Protein AF-A0A7J6NP78-F1 (afdb_monomer_lite)

Sequence (130 aa):
MRILAADTEAIEGICFYELLSAALGALVSEPGTPVIVVSDNRACVEVLGKMRGKSAALNSILQRMMVIRPELAGAATLHAYHLSGERNLLADQISRSDISFNRSIFAGIRGAAERDVSGILAALARALPS

Radius of gyration: 15.57 Å; chains: 1; bounding box: 47×32×36 Å

Organism: Perkinsus olseni (NCBI:txid32597)

pLDDT: mean 82.78, std 14.33, range [30.0, 93.69]

Foldseek 3Di:
DPPPDPVVVVLVVVLLVLLLVQLLVLLPDDAPAADEAEEQSPQNQVCLQVVHHPDPSSVLSSQLSCLSHVVSVDPRRYHYDHDDDPPPVLVVCCVPDDPVVVCVVCVPPPPDDDDDCVVVVVSSVPSDDD

Structure (mmCIF, N/CA/C/O backbone):
data_AF-A0A7J6NP78-F1
#
_entry.id   AF-A0A7J6NP78-F1
#
loop_
_atom_site.group_PDB
_atom_site.id
_atom_site.type_symbol
_atom_site.label_atom_id
_atom_site.label_alt_id
_atom_site.label_comp_id
_atom_site.label_asym_id
_atom_site.label_entity_id
_atom_site.label_seq_id
_atom_site.pdbx_PDB_ins_code
_atom_site.Cartn_x
_atom_site.Cartn_y
_atom_site.Cartn_z
_atom_site.occupancy
_atom_site.B_iso_or_equiv
_atom_site.auth_seq_id
_atom_site.auth_comp_id
_atom_site.auth_asym_id
_atom_site.auth_atom_id
_atom_site.pdbx_PDB_model_num
ATOM 1 N N . MET A 1 1 ? 33.654 3.123 7.504 1.00 31.64 1 MET A N 1
ATOM 2 C CA . MET A 1 1 ? 32.248 2.710 7.317 1.00 31.64 1 MET A CA 1
ATOM 3 C C . MET A 1 1 ? 31.386 3.969 7.243 1.00 31.64 1 MET A C 1
ATOM 5 O O . MET A 1 1 ? 31.005 4.513 8.267 1.00 31.64 1 MET A O 1
ATOM 9 N N . ARG A 1 2 ? 31.206 4.506 6.030 1.00 30.00 2 ARG A N 1
ATOM 10 C CA . ARG A 1 2 ? 30.395 5.694 5.709 1.00 30.00 2 ARG A CA 1
ATOM 11 C C . ARG A 1 2 ? 29.320 5.207 4.726 1.00 30.00 2 ARG A C 1
ATOM 13 O O . ARG A 1 2 ? 29.532 5.243 3.527 1.00 30.00 2 ARG A O 1
ATOM 20 N N . ILE A 1 3 ? 28.250 4.635 5.272 1.00 35.84 3 ILE A N 1
ATOM 21 C CA . ILE A 1 3 ? 27.035 4.180 4.569 1.00 35.84 3 ILE A CA 1
ATOM 22 C C . ILE A 1 3 ? 25.870 4.667 5.439 1.00 35.84 3 ILE A C 1
ATOM 24 O O . ILE A 1 3 ? 25.287 3.858 6.145 1.00 35.84 3 ILE A O 1
ATOM 28 N N . LEU A 1 4 ? 25.670 5.977 5.639 1.00 37.31 4 LEU A N 1
ATOM 29 C CA . LEU A 1 4 ? 24.793 6.400 6.754 1.00 37.31 4 LEU A CA 1
ATOM 30 C C . LEU A 1 4 ? 23.893 7.622 6.528 1.00 37.31 4 LEU A C 1
ATOM 32 O O . LEU A 1 4 ? 23.133 7.942 7.434 1.00 37.31 4 LEU A O 1
ATOM 36 N N . ALA A 1 5 ? 23.894 8.281 5.367 1.00 36.19 5 ALA A N 1
ATOM 37 C CA . ALA A 1 5 ? 22.957 9.397 5.150 1.00 36.19 5 ALA A CA 1
ATOM 38 C C . ALA A 1 5 ? 22.297 9.372 3.767 1.00 36.19 5 ALA A C 1
ATOM 40 O O . ALA A 1 5 ? 21.079 9.280 3.685 1.00 36.19 5 ALA A O 1
ATOM 41 N N . ALA A 1 6 ? 23.090 9.356 2.691 1.00 34.75 6 ALA A N 1
ATOM 42 C CA . ALA A 1 6 ? 22.553 9.341 1.327 1.00 34.75 6 ALA A CA 1
ATOM 43 C C . ALA A 1 6 ? 21.794 8.040 1.004 1.00 34.75 6 ALA A C 1
ATOM 45 O O . ALA A 1 6 ? 20.720 8.080 0.411 1.00 34.75 6 ALA A O 1
ATOM 46 N N . ASP A 1 7 ? 22.312 6.894 1.461 1.00 44.91 7 ASP A N 1
ATOM 47 C CA . ASP A 1 7 ? 21.627 5.608 1.297 1.00 44.91 7 ASP A CA 1
ATOM 48 C C . ASP A 1 7 ? 20.355 5.543 2.143 1.00 44.91 7 ASP A C 1
ATOM 50 O O . ASP A 1 7 ? 19.366 4.968 1.715 1.00 44.91 7 ASP A O 1
ATOM 54 N N . THR A 1 8 ? 20.341 6.160 3.326 1.00 48.69 8 THR A N 1
ATOM 55 C CA . THR A 1 8 ? 19.176 6.163 4.216 1.00 48.69 8 THR A CA 1
ATOM 56 C C . THR A 1 8 ? 18.033 6.987 3.631 1.00 48.69 8 THR A C 1
ATOM 58 O O . THR A 1 8 ? 16.908 6.507 3.626 1.00 48.69 8 THR A O 1
ATOM 61 N N . GLU A 1 9 ? 18.311 8.166 3.066 1.00 53.53 9 GLU A N 1
ATOM 62 C CA . GLU A 1 9 ? 17.303 8.990 2.381 1.00 53.53 9 GLU A CA 1
ATOM 63 C C . GLU A 1 9 ? 16.788 8.322 1.096 1.00 53.53 9 GLU A C 1
ATOM 65 O O . GLU A 1 9 ? 15.583 8.316 0.843 1.00 53.53 9 GLU A O 1
ATOM 70 N N . ALA A 1 10 ? 17.670 7.693 0.310 1.00 58.94 10 ALA A N 1
ATOM 71 C CA . ALA A 1 10 ? 17.270 6.951 -0.886 1.00 58.94 10 ALA A CA 1
ATOM 72 C C . ALA A 1 10 ? 16.438 5.700 -0.542 1.00 58.94 10 ALA A C 1
ATOM 74 O O . ALA A 1 10 ? 15.414 5.441 -1.176 1.00 58.94 10 ALA A O 1
ATOM 75 N N . ILE A 1 11 ? 16.829 4.949 0.494 1.00 56.94 11 ILE A N 1
ATOM 76 C CA . ILE A 1 11 ? 16.089 3.784 1.003 1.00 56.94 11 ILE A CA 1
ATOM 77 C C . ILE A 1 11 ? 14.747 4.214 1.607 1.00 56.94 11 ILE A C 1
ATOM 79 O O . ILE A 1 11 ? 13.745 3.521 1.418 1.00 56.94 11 ILE A O 1
ATOM 83 N N . GLU A 1 12 ? 14.695 5.347 2.309 1.00 61.59 12 GLU A N 1
ATOM 84 C CA . GLU A 1 12 ? 13.447 5.915 2.824 1.00 61.59 12 GLU A CA 1
ATOM 85 C C . GLU A 1 12 ? 12.519 6.353 1.691 1.00 61.59 12 GLU A C 1
ATOM 87 O O . GLU A 1 12 ? 11.328 6.051 1.751 1.00 61.59 12 GLU A O 1
ATOM 92 N N . GLY A 1 13 ? 13.055 6.967 0.632 1.00 74.25 13 GLY A N 1
ATOM 93 C CA . GLY A 1 13 ? 12.299 7.309 -0.571 1.00 74.25 13 GLY A CA 1
ATOM 94 C C . GLY A 1 13 ? 11.710 6.077 -1.261 1.00 74.25 13 GLY A C 1
ATOM 95 O O . GLY A 1 13 ? 10.518 6.047 -1.558 1.00 74.25 13 GLY A O 1
ATOM 96 N N . ILE A 1 14 ? 12.507 5.022 -1.453 1.00 82.19 14 ILE A N 1
ATOM 97 C CA . ILE A 1 14 ? 12.041 3.774 -2.079 1.00 82.19 14 ILE A CA 1
ATOM 98 C C . ILE A 1 14 ? 10.984 3.088 -1.202 1.00 82.19 14 ILE A C 1
ATOM 100 O O . ILE A 1 14 ? 9.908 2.745 -1.683 1.00 82.19 14 ILE A O 1
ATOM 104 N N . CYS A 1 15 ? 11.238 2.934 0.101 1.00 88.88 15 CYS A N 1
ATOM 105 C CA . CYS A 1 15 ? 10.278 2.326 1.028 1.00 88.88 15 CYS A CA 1
ATOM 106 C C . CYS A 1 15 ? 8.970 3.129 1.120 1.00 88.88 15 CYS A C 1
ATOM 108 O O . CYS A 1 15 ? 7.896 2.548 1.265 1.00 88.88 15 CYS A O 1
ATOM 110 N N . PHE A 1 16 ? 9.039 4.457 0.999 1.00 90.62 16 PHE A N 1
ATOM 111 C CA . PHE A 1 16 ? 7.859 5.314 0.962 1.00 90.62 16 PHE A CA 1
ATOM 112 C C . PHE A 1 16 ? 6.963 5.011 -0.242 1.00 90.62 16 PHE A C 1
ATOM 114 O O . PHE A 1 16 ? 5.758 4.838 -0.059 1.00 90.62 16 PHE A O 1
ATOM 121 N N . TYR A 1 17 ? 7.524 4.909 -1.452 1.00 89.81 17 TYR A N 1
ATOM 122 C CA . TYR A 1 17 ? 6.735 4.609 -2.653 1.00 89.81 17 TYR A CA 1
ATOM 123 C C . TYR A 1 17 ? 6.180 3.182 -2.650 1.00 89.81 17 TYR A C 1
ATOM 125 O O . TYR A 1 17 ? 5.032 2.980 -3.050 1.00 89.81 17 TYR A O 1
ATOM 133 N N . GLU A 1 18 ? 6.941 2.215 -2.138 1.00 90.62 18 GLU A N 1
ATOM 134 C CA . GLU A 1 18 ? 6.473 0.839 -1.925 1.00 90.62 18 GLU A CA 1
ATOM 135 C C . GLU A 1 18 ? 5.281 0.801 -0.961 1.00 90.62 18 GLU A C 1
ATOM 137 O O . GLU A 1 18 ? 4.230 0.234 -1.267 1.00 90.62 18 GLU A O 1
ATOM 142 N N . LEU A 1 19 ? 5.401 1.487 0.180 1.00 93.69 19 LEU A N 1
ATOM 143 C CA . LEU A 1 19 ? 4.337 1.553 1.174 1.00 93.69 19 LEU A CA 1
ATOM 144 C C . LEU A 1 19 ? 3.104 2.289 0.647 1.00 93.69 19 LEU A C 1
ATOM 146 O O . LEU A 1 19 ? 1.980 1.855 0.895 1.00 93.69 19 LEU A O 1
ATOM 150 N N . LEU A 1 20 ? 3.295 3.391 -0.083 1.00 92.44 20 LEU A N 1
ATOM 151 C CA . LEU A 1 20 ? 2.200 4.128 -0.705 1.00 92.44 20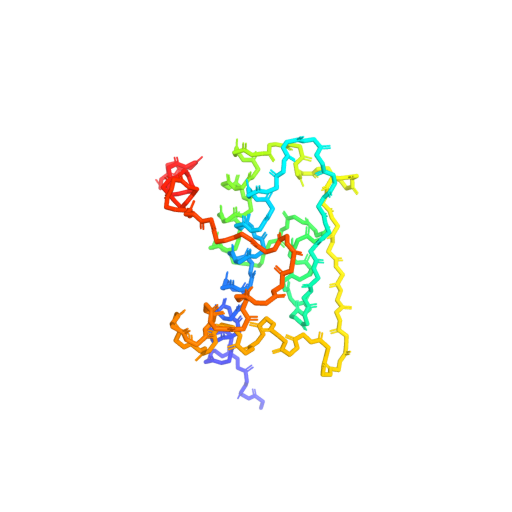 LEU A CA 1
ATOM 152 C C . LEU A 1 20 ? 1.469 3.254 -1.731 1.00 92.44 20 LEU A C 1
ATOM 154 O O . LEU A 1 20 ? 0.241 3.215 -1.727 1.00 92.44 20 LEU A O 1
ATOM 158 N N . SER A 1 21 ? 2.204 2.514 -2.562 1.00 91.31 21 SER A N 1
ATOM 159 C CA . SER A 1 21 ? 1.630 1.602 -3.558 1.00 91.31 21 SER A CA 1
ATOM 160 C C . SER A 1 21 ? 0.831 0.479 -2.894 1.00 91.31 21 SER A C 1
ATOM 162 O O . SER A 1 21 ? -0.307 0.212 -3.285 1.00 91.31 21 SER A O 1
ATOM 164 N N . ALA A 1 22 ? 1.374 -0.120 -1.830 1.00 93.19 22 ALA A N 1
ATOM 165 C CA . ALA A 1 22 ? 0.672 -1.115 -1.026 1.00 93.19 22 ALA A CA 1
ATOM 166 C C . ALA A 1 22 ? -0.602 -0.549 -0.376 1.00 93.19 22 ALA A C 1
ATOM 168 O O . ALA A 1 22 ? -1.659 -1.180 -0.434 1.00 93.19 22 ALA A O 1
ATOM 169 N N . ALA A 1 23 ? -0.524 0.654 0.200 1.00 93.12 23 ALA A N 1
ATOM 170 C CA . ALA A 1 23 ? -1.668 1.326 0.809 1.00 93.12 23 ALA A CA 1
ATOM 171 C C . ALA A 1 23 ? -2.763 1.620 -0.223 1.00 93.12 23 ALA A C 1
ATOM 173 O O . ALA A 1 23 ? -3.934 1.367 0.040 1.00 93.12 23 ALA A O 1
ATOM 174 N N . LEU A 1 24 ? -2.404 2.093 -1.420 1.00 92.38 24 LEU A N 1
ATOM 175 C CA . LEU A 1 24 ? -3.361 2.302 -2.507 1.00 92.38 24 LEU A CA 1
ATOM 176 C C . LEU A 1 24 ? -4.040 0.992 -2.915 1.00 92.38 24 LEU A C 1
ATOM 178 O O . LEU A 1 24 ? -5.266 0.954 -2.995 1.00 92.38 24 LEU A O 1
ATOM 182 N N . GLY A 1 25 ? -3.277 -0.088 -3.099 1.00 90.44 25 GLY A N 1
ATOM 183 C CA . GLY A 1 25 ? -3.837 -1.409 -3.396 1.00 90.44 25 GLY A CA 1
ATOM 184 C C . GLY A 1 25 ? -4.823 -1.883 -2.323 1.00 90.44 25 GLY A C 1
ATOM 185 O O . GLY A 1 25 ? -5.927 -2.327 -2.640 1.00 90.44 25 GLY A O 1
ATOM 186 N N . ALA A 1 26 ? -4.469 -1.709 -1.048 1.00 92.00 26 ALA A N 1
ATOM 187 C CA . ALA A 1 26 ? -5.336 -2.057 0.073 1.00 92.00 26 ALA A CA 1
ATOM 188 C C . ALA A 1 26 ? -6.608 -1.193 0.125 1.00 92.00 26 ALA A C 1
ATOM 190 O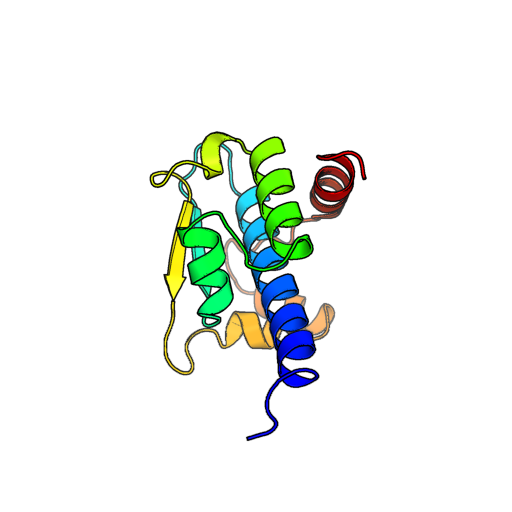 O . ALA A 1 26 ? -7.693 -1.713 0.372 1.00 92.00 26 ALA A O 1
ATOM 191 N N . LEU A 1 27 ? -6.514 0.107 -0.155 1.00 92.00 27 LEU A N 1
ATOM 192 C CA . LEU A 1 27 ? -7.658 1.025 -0.147 1.00 92.00 27 LEU A CA 1
ATOM 193 C C . LEU A 1 27 ? -8.604 0.819 -1.341 1.00 92.00 27 LEU A C 1
ATOM 195 O O . LEU A 1 27 ? -9.798 1.080 -1.212 1.00 92.00 27 LEU A O 1
ATOM 199 N N . VAL A 1 28 ? -8.092 0.337 -2.479 1.00 89.94 28 VAL A N 1
ATOM 200 C CA . VAL A 1 28 ? -8.895 -0.029 -3.661 1.00 89.94 28 VAL A CA 1
ATOM 201 C C . VAL A 1 28 ? -9.659 -1.343 -3.456 1.00 89.94 28 VAL A C 1
ATOM 203 O O . VAL A 1 28 ? -10.688 -1.559 -4.104 1.00 89.94 28 VAL A O 1
ATOM 206 N N . SER A 1 29 ? -9.167 -2.221 -2.576 1.00 88.44 29 SER A N 1
ATOM 207 C CA . SER A 1 29 ? -9.823 -3.493 -2.259 1.00 88.44 29 SER A CA 1
ATOM 208 C C . SER A 1 29 ? -11.223 -3.290 -1.671 1.00 88.44 29 SER A C 1
ATOM 210 O O . SER A 1 29 ? -11.525 -2.250 -1.083 1.00 88.44 29 SER A O 1
ATOM 212 N N . GLU A 1 30 ? -12.086 -4.296 -1.784 1.00 87.50 30 GLU A N 1
ATOM 213 C CA . GLU A 1 30 ? -13.429 -4.230 -1.208 1.00 87.50 30 GLU A CA 1
ATOM 214 C C . GLU A 1 30 ? -13.381 -4.197 0.336 1.00 87.50 30 GLU A C 1
ATOM 216 O O . GLU A 1 30 ? -12.598 -4.936 0.947 1.00 87.50 30 GLU A O 1
ATOM 221 N N . PRO A 1 31 ? -14.195 -3.351 1.000 1.00 88.00 31 PRO A N 1
ATOM 222 C CA . PRO A 1 31 ? -14.333 -3.352 2.457 1.00 88.00 31 PRO A CA 1
ATOM 223 C C . PRO A 1 31 ? -14.620 -4.745 3.023 1.00 88.00 31 PRO A C 1
ATOM 225 O O . PRO A 1 31 ? -15.393 -5.510 2.453 1.00 88.00 31 PRO A O 1
ATOM 228 N N . GLY A 1 32 ? -13.980 -5.083 4.145 1.00 85.62 32 GLY A N 1
ATOM 229 C CA . GLY A 1 32 ? -14.114 -6.399 4.786 1.00 85.62 32 GLY A CA 1
ATOM 230 C C . GLY A 1 32 ? -13.402 -7.566 4.086 1.00 85.62 32 GLY A C 1
ATOM 231 O O . GLY A 1 32 ? -13.379 -8.664 4.640 1.00 85.62 32 GLY A O 1
ATOM 232 N N . THR A 1 33 ? -12.785 -7.357 2.920 1.00 88.94 33 THR A N 1
ATOM 233 C CA . THR A 1 33 ? -11.977 -8.392 2.258 1.00 88.94 33 THR A CA 1
ATOM 234 C C . THR A 1 33 ? -10.563 -8.420 2.842 1.00 88.94 33 THR A C 1
ATOM 236 O O . THR A 1 33 ? -9.931 -7.362 2.921 1.00 88.94 33 THR A O 1
ATOM 239 N N . PRO A 1 34 ? -10.027 -9.596 3.227 1.00 91.19 34 PRO A N 1
ATOM 240 C CA . PRO A 1 34 ? -8.625 -9.719 3.606 1.00 91.19 34 PRO A CA 1
ATOM 241 C C . PRO A 1 34 ? -7.698 -9.323 2.452 1.00 91.19 34 PRO A C 1
ATOM 243 O O . PRO A 1 34 ? -7.835 -9.806 1.328 1.00 91.19 34 PRO A O 1
ATOM 246 N N . VAL A 1 35 ? -6.728 -8.463 2.741 1.00 92.94 35 VAL A N 1
ATOM 247 C CA . VAL A 1 35 ? -5.738 -7.963 1.790 1.00 92.94 35 VAL A CA 1
ATOM 248 C C . VAL A 1 35 ? -4.406 -8.654 2.036 1.00 92.94 35 VAL A C 1
ATOM 250 O O . VAL A 1 35 ? -3.882 -8.662 3.150 1.00 92.94 35 VAL A O 1
ATOM 253 N N . ILE A 1 36 ? -3.827 -9.193 0.967 1.00 93.69 36 ILE A N 1
ATOM 254 C CA . ILE A 1 36 ? -2.471 -9.732 0.970 1.00 93.69 36 ILE A CA 1
ATOM 255 C C . ILE A 1 36 ? -1.593 -8.797 0.142 1.00 93.69 36 ILE A C 1
ATOM 257 O O . ILE A 1 36 ? -1.772 -8.675 -1.067 1.00 93.69 36 ILE A O 1
ATOM 261 N N . VAL A 1 37 ? -0.639 -8.144 0.800 1.00 92.81 37 VAL A N 1
ATOM 262 C CA . VAL A 1 37 ? 0.415 -7.360 0.159 1.00 92.81 37 VAL A CA 1
ATOM 263 C C . VAL A 1 37 ? 1.634 -8.246 -0.028 1.00 92.81 37 VAL A C 1
ATOM 265 O O . VAL A 1 37 ? 2.112 -8.896 0.903 1.00 92.81 37 VAL A O 1
ATOM 268 N N . VAL A 1 38 ? 2.160 -8.243 -1.242 1.00 92.44 38 VAL A N 1
ATOM 269 C CA . VAL A 1 38 ? 3.343 -9.006 -1.611 1.00 92.44 38 VAL A CA 1
ATOM 270 C C . VAL A 1 38 ? 4.367 -8.023 -2.168 1.00 92.44 38 VAL A C 1
ATOM 272 O O . VAL A 1 38 ? 4.050 -7.277 -3.089 1.00 92.44 38 VAL A O 1
ATOM 275 N N . SER A 1 39 ? 5.561 -7.976 -1.577 1.00 91.31 39 SER A N 1
ATOM 276 C CA . SER A 1 39 ? 6.623 -7.037 -1.965 1.00 91.31 39 SER A CA 1
ATOM 277 C C . SER A 1 39 ? 7.994 -7.683 -1.771 1.00 91.31 39 SER A C 1
ATOM 279 O O . SER A 1 39 ? 8.203 -8.471 -0.848 1.00 91.31 39 SER A O 1
ATOM 281 N N . ASP A 1 40 ? 8.941 -7.357 -2.640 1.00 90.56 40 ASP A N 1
ATOM 282 C CA . ASP A 1 40 ? 10.359 -7.704 -2.513 1.00 90.56 40 ASP A CA 1
ATOM 283 C C . ASP A 1 40 ? 11.131 -6.703 -1.631 1.00 90.56 40 ASP A C 1
ATOM 285 O O . ASP A 1 40 ? 12.244 -6.991 -1.172 1.00 90.56 40 ASP A O 1
ATOM 289 N N . ASN A 1 41 ? 10.512 -5.574 -1.270 1.00 89.94 41 ASN A N 1
ATOM 290 C CA . ASN A 1 41 ? 11.044 -4.639 -0.291 1.00 89.94 41 ASN A CA 1
ATOM 291 C C . ASN A 1 41 ? 10.732 -5.094 1.145 1.00 89.94 41 ASN A C 1
ATOM 293 O O . ASN A 1 41 ? 9.668 -4.832 1.716 1.00 89.94 41 ASN A O 1
ATOM 297 N N . ARG A 1 42 ? 11.725 -5.722 1.783 1.00 90.94 42 ARG A N 1
ATOM 298 C CA . ARG A 1 42 ? 11.624 -6.199 3.171 1.00 90.94 42 ARG A CA 1
ATOM 299 C C . ARG A 1 42 ? 11.264 -5.096 4.170 1.00 90.94 42 ARG A C 1
ATOM 301 O O . ARG A 1 42 ? 10.530 -5.365 5.118 1.00 90.94 42 ARG A O 1
ATOM 308 N N . ALA A 1 43 ? 11.756 -3.872 3.980 1.00 90.19 43 ALA A N 1
ATOM 309 C CA . ALA A 1 43 ? 11.448 -2.772 4.890 1.00 90.19 43 ALA A CA 1
ATOM 310 C C . ALA A 1 43 ? 9.958 -2.409 4.828 1.00 90.19 43 ALA A C 1
ATOM 312 O O . ALA A 1 43 ? 9.337 -2.243 5.877 1.00 90.19 43 ALA A O 1
ATOM 313 N N . CYS A 1 44 ? 9.372 -2.373 3.628 1.00 91.50 44 CYS A N 1
ATOM 314 C CA . CYS A 1 44 ? 7.938 -2.152 3.443 1.00 91.50 44 CYS A CA 1
ATOM 315 C C . CYS A 1 44 ? 7.106 -3.253 4.120 1.00 91.50 44 CYS A C 1
ATOM 317 O O . CYS A 1 44 ? 6.175 -2.958 4.870 1.00 91.50 44 CYS A O 1
ATOM 319 N N . VAL A 1 45 ? 7.482 -4.522 3.925 1.00 93.31 45 VAL A N 1
ATOM 320 C CA . VAL A 1 45 ? 6.811 -5.670 4.561 1.00 93.31 45 VAL A CA 1
ATOM 321 C C . VAL A 1 45 ? 6.868 -5.580 6.085 1.00 93.31 45 VAL A C 1
ATOM 323 O O . VAL A 1 45 ? 5.863 -5.809 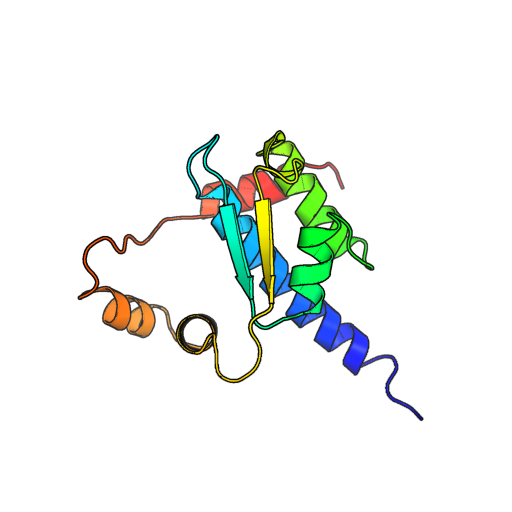6.753 1.00 93.31 45 VAL A O 1
ATOM 326 N N . GLU A 1 46 ? 8.015 -5.206 6.655 1.00 92.81 46 GLU A N 1
ATOM 327 C CA . GLU A 1 46 ? 8.142 -5.019 8.102 1.00 92.81 46 GLU A CA 1
ATOM 328 C C . GLU A 1 46 ? 7.288 -3.856 8.623 1.00 92.81 46 GLU A C 1
ATOM 330 O O . GLU A 1 46 ? 6.704 -3.979 9.702 1.00 92.81 46 GLU A O 1
ATOM 335 N N . VAL A 1 47 ? 7.195 -2.751 7.874 1.00 93.50 47 VAL A N 1
ATOM 336 C CA . VAL A 1 47 ? 6.349 -1.602 8.230 1.00 93.50 47 VAL A CA 1
ATOM 337 C C . VAL A 1 47 ? 4.872 -1.991 8.245 1.00 93.50 47 VAL A C 1
ATOM 339 O O . VAL A 1 47 ? 4.181 -1.674 9.213 1.00 93.50 47 VAL A O 1
ATOM 342 N N . LEU A 1 48 ? 4.405 -2.709 7.221 1.00 92.81 48 LEU A N 1
ATOM 343 C CA . LEU A 1 48 ? 3.029 -3.202 7.131 1.00 92.81 48 LEU A CA 1
ATOM 344 C C . LEU A 1 48 ? 2.734 -4.252 8.209 1.00 92.81 48 LEU A C 1
ATOM 346 O O . LEU A 1 48 ? 1.746 -4.141 8.920 1.00 92.81 48 LEU A O 1
ATOM 350 N N . GLY A 1 49 ? 3.620 -5.232 8.399 1.00 91.31 49 GLY A N 1
ATOM 351 C CA . GLY A 1 49 ? 3.414 -6.304 9.377 1.00 91.31 49 GLY A CA 1
ATOM 352 C C . GLY A 1 49 ? 3.402 -5.822 10.831 1.00 91.31 49 GLY A C 1
ATOM 353 O O . GLY A 1 49 ? 2.728 -6.411 11.671 1.00 91.31 49 GLY A O 1
ATOM 354 N N . LYS A 1 50 ? 4.131 -4.744 11.145 1.00 91.12 50 LYS A N 1
ATOM 355 C CA . LYS A 1 50 ? 4.145 -4.129 12.485 1.00 91.12 50 LYS A CA 1
ATOM 356 C C . LYS A 1 50 ? 3.176 -2.955 12.616 1.00 91.12 50 LYS A C 1
ATOM 358 O O . LYS A 1 50 ? 3.081 -2.393 13.706 1.00 91.12 50 LYS A O 1
ATOM 363 N N . MET A 1 51 ? 2.534 -2.545 11.520 1.00 91.25 51 MET A N 1
ATOM 364 C CA . MET A 1 51 ? 1.774 -1.296 11.416 1.00 91.25 51 MET A CA 1
ATOM 365 C C . MET A 1 51 ? 2.540 -0.092 11.991 1.00 91.25 51 MET A C 1
ATOM 367 O O . MET A 1 51 ? 1.979 0.773 12.662 1.00 91.25 51 MET A O 1
ATOM 371 N N . ARG A 1 52 ? 3.859 -0.051 11.754 1.00 91.81 52 ARG A N 1
ATOM 372 C CA . ARG A 1 52 ? 4.755 0.984 12.282 1.00 91.81 52 ARG A CA 1
ATOM 373 C C . ARG A 1 52 ? 6.015 1.122 11.437 1.00 91.81 52 ARG A C 1
ATOM 375 O O . ARG A 1 52 ? 6.779 0.171 11.278 1.00 91.81 52 ARG A O 1
ATOM 382 N N . GLY A 1 53 ? 6.271 2.338 10.966 1.00 88.94 53 GLY A N 1
ATOM 383 C CA . GLY A 1 53 ? 7.489 2.722 10.258 1.00 88.94 53 GLY A CA 1
ATOM 384 C C . GLY A 1 53 ? 8.512 3.428 11.150 1.00 88.94 53 GLY A C 1
ATOM 385 O O . GLY A 1 53 ? 8.214 3.856 12.269 1.00 88.94 53 GLY A O 1
ATOM 386 N N . LYS A 1 54 ? 9.740 3.571 10.638 1.00 87.75 54 LYS A N 1
ATOM 387 C CA . LYS A 1 54 ? 10.828 4.297 11.320 1.00 87.75 54 LYS A CA 1
ATOM 388 C C . LYS A 1 54 ? 10.722 5.819 11.181 1.00 87.75 54 LYS A C 1
ATOM 390 O O . LYS A 1 54 ? 11.167 6.524 12.078 1.00 87.75 54 LYS A O 1
ATOM 395 N N . SER A 1 55 ? 10.115 6.315 10.101 1.00 88.50 55 SER A N 1
ATOM 396 C CA . SER A 1 55 ? 9.974 7.750 9.831 1.00 88.50 55 SER A CA 1
ATOM 397 C C . SER A 1 55 ? 8.535 8.237 10.024 1.00 88.50 55 SER A C 1
ATOM 399 O O . SER A 1 55 ? 7.572 7.465 9.958 1.00 88.50 55 SER A O 1
ATOM 401 N N . ALA A 1 56 ? 8.380 9.542 10.260 1.00 87.94 56 ALA A N 1
ATOM 402 C CA . ALA A 1 56 ? 7.069 10.178 10.386 1.00 87.94 56 ALA A CA 1
ATOM 403 C C . ALA A 1 56 ? 6.239 10.042 9.099 1.00 87.94 56 ALA A C 1
ATOM 405 O O . ALA A 1 56 ? 5.037 9.803 9.174 1.00 87.94 56 ALA A O 1
ATOM 406 N N . ALA A 1 57 ? 6.881 10.109 7.928 1.00 88.31 57 ALA A N 1
ATOM 407 C CA . ALA A 1 57 ? 6.215 9.967 6.635 1.00 88.31 57 ALA A CA 1
ATOM 408 C C . ALA A 1 57 ? 5.565 8.582 6.462 1.00 88.31 57 ALA A C 1
ATOM 410 O O . ALA A 1 57 ? 4.388 8.495 6.116 1.00 88.31 57 ALA A O 1
ATOM 411 N N . LEU A 1 58 ? 6.293 7.502 6.779 1.00 91.75 58 LEU A N 1
ATOM 412 C CA . LEU A 1 58 ? 5.761 6.134 6.697 1.00 91.75 58 LEU A CA 1
ATOM 413 C C . LEU A 1 58 ? 4.606 5.920 7.683 1.00 91.75 58 LEU A C 1
ATOM 415 O O . LEU A 1 58 ? 3.571 5.359 7.329 1.00 91.75 58 LEU A O 1
ATOM 419 N N . ASN A 1 59 ? 4.760 6.413 8.916 1.00 92.44 59 ASN A N 1
ATOM 420 C CA . ASN A 1 59 ? 3.695 6.342 9.916 1.00 92.44 59 ASN A CA 1
ATOM 421 C C . ASN A 1 59 ? 2.466 7.163 9.502 1.00 92.44 59 ASN A C 1
ATOM 423 O O . ASN A 1 59 ? 1.345 6.722 9.736 1.00 92.44 59 ASN A O 1
ATOM 427 N N . SER A 1 60 ? 2.657 8.307 8.836 1.00 91.75 60 SER A N 1
ATOM 428 C CA . SER A 1 60 ? 1.551 9.124 8.332 1.00 91.75 60 SER A CA 1
ATOM 429 C C . SER A 1 60 ? 0.721 8.368 7.294 1.00 91.75 60 SER A C 1
ATOM 431 O O . SER A 1 60 ? -0.505 8.385 7.387 1.00 91.75 60 SER A O 1
ATOM 433 N N . ILE A 1 61 ? 1.353 7.643 6.358 1.00 92.44 61 ILE A N 1
ATOM 434 C CA . ILE A 1 61 ? 0.629 6.796 5.389 1.00 92.44 61 ILE A CA 1
ATOM 435 C C . ILE A 1 61 ? -0.216 5.750 6.121 1.00 92.44 61 ILE A C 1
ATOM 437 O O . ILE A 1 61 ? -1.414 5.648 5.863 1.00 92.44 61 ILE A O 1
ATOM 441 N N . LEU A 1 62 ? 0.386 5.004 7.053 1.00 93.25 62 LEU A N 1
ATOM 442 C CA . LEU A 1 62 ? -0.304 3.946 7.796 1.00 93.25 62 LEU A CA 1
ATOM 443 C C . LEU A 1 62 ? -1.497 4.483 8.591 1.00 93.25 62 LEU A C 1
ATOM 445 O O . LEU A 1 62 ? -2.587 3.921 8.528 1.00 93.25 62 LEU A O 1
ATOM 449 N N . GLN A 1 63 ? -1.311 5.593 9.304 1.00 92.94 63 GLN A N 1
ATOM 450 C CA . GLN A 1 63 ? -2.380 6.208 10.084 1.00 92.94 63 GLN A CA 1
ATOM 451 C C . GLN A 1 63 ? -3.512 6.710 9.183 1.00 92.94 63 GLN A C 1
ATOM 453 O O . GLN A 1 63 ? -4.675 6.443 9.464 1.00 92.94 63 GLN A O 1
ATOM 458 N N . ARG A 1 64 ? -3.191 7.386 8.072 1.00 93.38 64 ARG A N 1
ATOM 459 C CA . ARG A 1 64 ? -4.191 7.858 7.098 1.00 93.38 64 ARG A CA 1
ATOM 460 C C . ARG A 1 64 ? -4.957 6.688 6.480 1.00 93.38 64 ARG A C 1
ATOM 462 O O . ARG A 1 64 ? -6.177 6.753 6.369 1.00 93.38 64 ARG A O 1
ATOM 469 N N . MET A 1 65 ? -4.265 5.599 6.146 1.00 93.19 65 MET A N 1
ATOM 470 C CA . MET A 1 65 ? -4.884 4.360 5.671 1.00 93.19 65 MET A CA 1
ATOM 471 C C . MET A 1 65 ? -5.844 3.776 6.716 1.00 93.19 65 MET A C 1
ATOM 473 O O . MET A 1 65 ? -6.975 3.451 6.373 1.00 93.19 65 MET A O 1
ATOM 477 N N . MET A 1 66 ? -5.436 3.707 7.987 1.00 92.25 66 MET A N 1
ATOM 478 C CA . MET A 1 66 ? -6.272 3.211 9.088 1.00 92.25 66 MET A CA 1
ATOM 479 C C . MET A 1 66 ? -7.454 4.130 9.418 1.00 92.25 66 MET A C 1
ATOM 481 O O . MET A 1 66 ? -8.474 3.653 9.893 1.00 92.25 66 MET A O 1
ATOM 485 N N . VAL A 1 67 ? -7.365 5.436 9.163 1.00 93.12 67 VAL A N 1
ATOM 486 C CA . VAL A 1 67 ? -8.523 6.337 9.292 1.00 93.12 67 VAL A CA 1
ATOM 487 C C . VAL A 1 67 ? -9.567 6.033 8.214 1.00 93.12 67 VAL A C 1
ATOM 489 O O . VAL A 1 67 ? -10.761 6.038 8.498 1.00 93.12 67 VAL A O 1
ATOM 492 N N . ILE A 1 68 ? -9.129 5.754 6.983 1.00 92.06 68 ILE A N 1
ATOM 493 C CA . ILE A 1 68 ? -10.027 5.469 5.852 1.00 92.06 68 ILE A CA 1
ATOM 494 C C . ILE A 1 68 ? -10.598 4.045 5.940 1.00 92.06 68 ILE A C 1
ATOM 496 O O . ILE A 1 68 ? -11.767 3.830 5.629 1.00 92.06 68 ILE A O 1
ATOM 500 N N . ARG A 1 69 ? -9.777 3.076 6.354 1.00 92.31 69 ARG A N 1
ATOM 501 C CA . ARG A 1 69 ? -10.113 1.651 6.482 1.00 92.31 69 ARG A CA 1
ATOM 502 C C . ARG A 1 69 ? -9.620 1.110 7.836 1.00 92.31 69 ARG A C 1
ATOM 504 O O . ARG A 1 69 ? -8.577 0.446 7.885 1.00 92.31 69 ARG A O 1
ATOM 511 N N . PRO A 1 70 ? -10.328 1.397 8.947 1.00 91.88 70 PRO A N 1
ATOM 512 C CA . PRO A 1 70 ? -9.916 0.985 10.293 1.00 91.88 70 PRO A CA 1
ATOM 513 C C . PRO A 1 70 ? -9.733 -0.522 10.454 1.00 91.88 70 PRO A C 1
ATOM 515 O O . PRO A 1 70 ? -8.908 -0.968 11.251 1.00 91.88 70 PRO A O 1
ATOM 518 N N . GLU A 1 71 ? -10.457 -1.322 9.675 1.00 91.50 71 GLU A N 1
ATOM 519 C CA . GLU A 1 71 ? -10.361 -2.775 9.717 1.00 91.50 71 GLU A CA 1
ATOM 520 C C . GLU A 1 71 ? -8.997 -3.307 9.252 1.00 91.50 71 GLU A C 1
ATOM 522 O O . GLU A 1 71 ? -8.608 -4.397 9.668 1.00 91.50 71 GLU A O 1
ATOM 527 N N . LEU A 1 72 ? -8.230 -2.547 8.457 1.00 90.50 72 LEU A N 1
ATOM 528 C CA . LEU A 1 72 ? -6.891 -2.949 7.997 1.00 90.50 72 LEU A CA 1
ATOM 529 C C . LEU A 1 72 ? -5.840 -2.953 9.117 1.00 90.50 72 LEU A C 1
ATOM 531 O O . LEU A 1 72 ? -4.750 -3.481 8.929 1.00 90.50 72 LEU A O 1
ATOM 535 N N . ALA A 1 73 ? -6.158 -2.396 10.289 1.00 87.50 73 ALA A N 1
ATOM 536 C CA . ALA A 1 73 ? -5.307 -2.480 11.474 1.00 87.50 73 ALA A CA 1
ATOM 537 C C . ALA A 1 73 ? -5.227 -3.900 12.060 1.00 87.50 73 ALA A C 1
ATOM 539 O O . ALA A 1 73 ? -4.321 -4.208 12.836 1.00 87.50 73 ALA A O 1
ATOM 540 N N . GLY A 1 74 ? -6.209 -4.748 11.741 1.00 80.12 74 GLY A N 1
ATOM 541 C CA . GLY A 1 74 ? -6.296 -6.107 12.250 1.00 80.12 74 GLY A CA 1
ATOM 542 C C . GLY A 1 74 ? -5.375 -7.066 11.502 1.00 80.12 74 GLY A C 1
ATOM 543 O O . GLY A 1 74 ? -5.385 -7.129 10.274 1.00 80.12 74 GLY A O 1
ATOM 544 N N . ALA A 1 75 ? -4.666 -7.912 12.252 1.00 72.31 75 ALA A N 1
ATOM 545 C CA . ALA A 1 75 ? -3.827 -8.977 11.698 1.00 72.31 75 ALA A CA 1
ATOM 546 C C . ALA A 1 75 ? -4.606 -10.051 10.908 1.00 72.31 75 ALA A C 1
ATOM 548 O O . ALA A 1 75 ? -3.979 -10.931 10.340 1.00 72.31 75 ALA A O 1
ATOM 549 N N . ALA A 1 76 ? -5.944 -10.014 10.897 1.00 78.31 76 ALA A N 1
ATOM 550 C CA . ALA A 1 76 ? -6.797 -10.891 10.089 1.00 78.31 76 ALA A CA 1
ATOM 551 C C . ALA A 1 76 ? -7.186 -10.276 8.729 1.00 78.31 76 ALA A C 1
ATOM 553 O O . ALA A 1 76 ? -7.761 -10.961 7.885 1.00 78.31 76 ALA A O 1
ATOM 554 N N . THR A 1 77 ? -6.916 -8.984 8.531 1.00 86.31 77 THR A N 1
ATOM 555 C CA . THR A 1 77 ? -7.433 -8.201 7.401 1.00 86.31 77 THR A CA 1
ATOM 556 C C . THR A 1 77 ? -6.329 -7.688 6.488 1.00 86.31 77 THR A C 1
ATOM 558 O O . THR A 1 77 ? -6.595 -7.437 5.319 1.00 86.31 77 THR A O 1
ATOM 561 N N . LEU A 1 78 ? -5.101 -7.538 6.988 1.00 92.50 78 LEU A N 1
ATOM 562 C CA . LEU A 1 78 ? -3.937 -7.148 6.198 1.00 92.50 78 LEU A CA 1
ATOM 563 C C . LEU A 1 78 ? -2.758 -8.067 6.530 1.00 92.50 78 LEU A C 1
ATOM 565 O O . LEU A 1 78 ? -2.302 -8.128 7.671 1.00 92.50 78 LEU A O 1
ATOM 569 N N . HIS A 1 79 ? -2.232 -8.742 5.513 1.00 92.75 79 HIS A N 1
ATOM 570 C CA . HIS A 1 79 ? -1.033 -9.566 5.615 1.00 92.75 79 HIS A CA 1
ATOM 571 C C . HIS A 1 79 ? 0.018 -9.076 4.629 1.00 92.75 79 HIS A C 1
ATOM 573 O O . HIS A 1 79 ? -0.302 -8.795 3.478 1.00 92.75 79 HIS A O 1
ATOM 579 N N . ALA A 1 80 ? 1.275 -9.008 5.060 1.00 93.06 80 ALA A N 1
ATOM 580 C CA . ALA A 1 80 ? 2.389 -8.630 4.202 1.00 93.06 80 ALA A CA 1
ATOM 581 C C . ALA A 1 80 ? 3.401 -9.776 4.110 1.00 93.06 80 ALA A C 1
ATOM 583 O O . ALA A 1 80 ? 3.837 -10.304 5.135 1.00 93.06 80 ALA A O 1
ATOM 584 N N . TYR A 1 81 ? 3.791 -10.138 2.889 1.00 92.94 81 TYR A N 1
ATOM 585 C CA . TYR A 1 81 ? 4.763 -11.196 2.623 1.00 92.94 81 TYR A CA 1
ATOM 586 C C . TYR A 1 81 ? 5.945 -10.666 1.824 1.00 92.94 81 TYR A C 1
ATOM 588 O O . TYR A 1 81 ? 5.778 -9.962 0.826 1.00 92.94 81 TYR A O 1
ATOM 596 N N . HIS A 1 82 ? 7.143 -11.049 2.266 1.00 92.62 82 HIS A N 1
ATOM 597 C CA . HIS A 1 82 ? 8.383 -10.742 1.566 1.00 92.62 82 HIS A CA 1
ATOM 598 C C . HIS A 1 82 ? 8.663 -11.789 0.491 1.00 92.62 82 HIS A C 1
ATOM 600 O O . HIS A 1 82 ? 8.725 -12.983 0.791 1.00 92.62 82 HIS A O 1
ATOM 606 N N . LEU A 1 83 ? 8.850 -11.342 -0.750 1.00 89.75 83 LEU A N 1
ATOM 607 C CA . LEU A 1 83 ? 9.375 -12.175 -1.827 1.00 89.75 83 LEU A CA 1
ATOM 608 C C . LEU A 1 83 ? 10.894 -12.028 -1.907 1.00 89.75 83 LEU A C 1
ATOM 610 O O . LEU A 1 83 ? 11.430 -10.926 -1.950 1.00 89.75 83 LEU A O 1
ATOM 614 N N . SER A 1 84 ? 11.598 -13.157 -1.939 1.00 79.25 84 SER A N 1
ATOM 615 C CA . SER A 1 84 ? 13.041 -13.194 -2.167 1.00 79.25 84 SER A CA 1
ATOM 616 C C . SER A 1 84 ? 13.368 -13.522 -3.631 1.00 79.25 84 SER A C 1
ATOM 618 O O . SER A 1 84 ? 12.694 -14.337 -4.268 1.00 79.25 84 SER A O 1
ATOM 620 N N . GLY A 1 85 ? 14.434 -12.909 -4.157 1.00 70.12 85 GLY A N 1
ATOM 621 C CA . GLY A 1 85 ? 14.932 -13.123 -5.525 1.00 70.12 85 GLY A CA 1
ATOM 622 C C . GLY A 1 85 ? 14.237 -12.257 -6.583 1.00 70.12 85 GLY A C 1
ATOM 623 O O . GLY A 1 85 ? 13.636 -11.244 -6.252 1.00 70.12 85 GLY A O 1
ATOM 624 N N . GLU A 1 86 ? 14.295 -12.663 -7.858 1.00 65.50 86 GLU A N 1
ATOM 625 C CA . GLU A 1 86 ? 13.674 -11.973 -9.014 1.00 65.50 86 GLU A CA 1
ATOM 626 C C . GLU A 1 86 ? 12.139 -12.118 -9.055 1.00 65.50 86 GLU A C 1
ATOM 628 O O . GLU A 1 86 ? 11.521 -12.338 -10.095 1.00 65.50 86 GLU A O 1
ATOM 633 N N . ARG A 1 87 ? 11.486 -12.078 -7.897 1.00 65.69 87 ARG A N 1
ATOM 634 C CA . ARG A 1 87 ? 10.059 -12.352 -7.756 1.00 65.69 87 ARG A CA 1
ATOM 635 C C . ARG A 1 87 ? 9.332 -11.057 -7.427 1.00 65.69 87 ARG A C 1
ATOM 637 O O . ARG A 1 87 ? 8.899 -10.884 -6.305 1.00 65.69 87 ARG A O 1
ATOM 644 N N . ASN A 1 88 ? 9.233 -10.157 -8.403 1.00 79.25 88 ASN A N 1
ATOM 645 C CA . ASN A 1 88 ? 8.205 -9.104 -8.504 1.00 79.25 88 ASN A CA 1
ATOM 646 C C . ASN A 1 88 ? 8.274 -8.370 -9.863 1.00 79.25 88 ASN A C 1
ATOM 648 O O . ASN A 1 88 ? 7.896 -7.208 -9.978 1.00 79.25 88 ASN A O 1
ATOM 652 N N . LEU A 1 89 ? 8.797 -9.035 -10.906 1.00 80.56 89 LEU A N 1
ATOM 653 C CA . LEU A 1 89 ? 9.237 -8.379 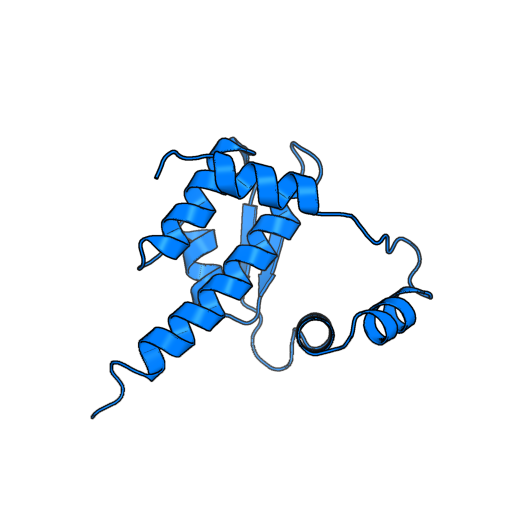-12.148 1.00 80.56 89 LEU A CA 1
ATOM 654 C C . LEU A 1 89 ? 8.137 -7.576 -12.838 1.00 80.56 89 LEU A C 1
ATOM 656 O O . LEU A 1 89 ? 8.417 -6.538 -13.422 1.00 80.56 89 LEU A O 1
ATOM 660 N N . LEU A 1 90 ? 6.889 -8.040 -12.756 1.00 81.94 90 LEU A N 1
ATOM 661 C CA . LEU A 1 90 ? 5.766 -7.333 -13.356 1.00 81.94 90 LEU A CA 1
ATOM 662 C C . LEU A 1 90 ? 5.505 -5.991 -12.659 1.00 81.94 90 LEU A C 1
ATOM 664 O O . LEU A 1 90 ? 5.357 -4.985 -13.345 1.00 81.94 90 LEU A O 1
ATOM 668 N N . ALA A 1 91 ? 5.476 -5.953 -11.323 1.00 83.31 91 ALA A N 1
ATOM 669 C CA . ALA A 1 91 ? 5.271 -4.703 -10.587 1.00 83.31 91 ALA A CA 1
ATOM 670 C C . ALA A 1 91 ? 6.443 -3.732 -10.805 1.00 83.31 91 ALA A C 1
ATOM 672 O O . ALA A 1 91 ? 6.224 -2.543 -11.036 1.00 83.31 91 ALA A O 1
ATOM 673 N N . ASP A 1 92 ? 7.667 -4.262 -10.828 1.00 84.00 92 ASP A N 1
ATOM 674 C CA . ASP A 1 92 ? 8.887 -3.500 -11.100 1.00 84.00 92 ASP A CA 1
ATOM 675 C C . ASP A 1 92 ? 8.925 -2.925 -12.519 1.00 84.00 92 ASP A C 1
ATOM 677 O O . ASP A 1 92 ? 9.357 -1.795 -12.747 1.00 84.00 92 ASP A O 1
ATOM 681 N N . GLN A 1 93 ? 8.446 -3.691 -13.496 1.00 83.75 93 GLN A N 1
ATOM 682 C CA . GLN A 1 93 ? 8.334 -3.237 -14.872 1.00 83.75 93 GLN A CA 1
ATOM 683 C C . GLN A 1 93 ? 7.252 -2.162 -15.002 1.00 83.75 93 GLN A C 1
ATOM 685 O O . GLN A 1 93 ? 7.487 -1.141 -15.647 1.00 83.75 93 GLN A O 1
ATOM 690 N N . ILE A 1 94 ? 6.096 -2.345 -14.359 1.00 84.75 94 ILE A N 1
ATOM 691 C CA . ILE A 1 94 ? 4.989 -1.380 -14.389 1.00 84.75 94 ILE A CA 1
ATOM 692 C C . ILE A 1 94 ? 5.397 -0.039 -13.776 1.00 84.75 94 ILE A C 1
ATOM 694 O O . ILE A 1 94 ? 5.059 1.005 -14.334 1.00 84.75 94 ILE A O 1
ATOM 698 N N . SER A 1 95 ? 6.137 -0.053 -12.663 1.00 83.44 95 SER A N 1
ATOM 699 C CA . SER A 1 95 ? 6.543 1.166 -11.949 1.00 83.44 95 SER A CA 1
ATOM 700 C C . SER A 1 95 ? 7.543 2.028 -12.728 1.00 83.44 95 SER A C 1
ATOM 702 O O . SER A 1 95 ? 7.620 3.235 -12.501 1.00 83.44 95 SER A O 1
ATOM 704 N N . ARG A 1 96 ? 8.290 1.429 -13.666 1.00 84.50 96 ARG A N 1
ATOM 705 C CA . ARG A 1 96 ? 9.322 2.100 -14.479 1.00 84.50 96 ARG A CA 1
ATOM 706 C C . ARG A 1 96 ? 8.880 2.415 -15.907 1.00 84.50 96 ARG A C 1
ATOM 708 O O . ARG A 1 96 ? 9.607 3.101 -16.623 1.00 84.50 96 ARG A O 1
ATOM 715 N N . SER A 1 97 ? 7.736 1.888 -16.333 1.00 84.50 97 SER A N 1
ATOM 716 C CA . SER A 1 97 ? 7.258 2.012 -17.710 1.00 84.50 97 SER A CA 1
ATOM 717 C C . SER A 1 97 ? 6.268 3.157 -17.878 1.00 84.50 97 SER A C 1
ATOM 719 O O . SER A 1 97 ? 5.628 3.608 -16.927 1.00 84.50 97 SER A O 1
ATOM 721 N N . ASP A 1 98 ? 6.107 3.617 -19.117 1.00 88.25 98 ASP A N 1
ATOM 722 C CA . ASP A 1 98 ? 5.073 4.587 -19.443 1.00 88.25 98 ASP A CA 1
ATOM 723 C C . ASP A 1 98 ? 3.665 3.965 -19.389 1.00 88.25 98 ASP A C 1
ATOM 725 O O . ASP A 1 98 ? 3.458 2.751 -19.495 1.00 88.25 98 ASP A O 1
ATOM 729 N N . ILE A 1 99 ? 2.661 4.829 -19.246 1.00 83.50 99 ILE A N 1
ATOM 730 C CA . ILE A 1 99 ? 1.270 4.400 -19.090 1.00 83.50 99 ILE A CA 1
ATOM 731 C C . ILE A 1 99 ? 0.706 3.695 -20.334 1.00 83.50 99 ILE A C 1
ATOM 733 O O . ILE A 1 99 ? -0.160 2.829 -20.204 1.00 83.50 99 ILE A O 1
ATOM 737 N N . SER A 1 100 ? 1.193 4.023 -21.534 1.00 86.50 100 SER A N 1
ATOM 738 C CA . SER A 1 100 ? 0.730 3.395 -22.778 1.00 86.50 100 SER A CA 1
ATOM 739 C C . SER A 1 100 ? 1.253 1.966 -22.874 1.00 86.50 100 SER A C 1
ATOM 741 O O . SER A 1 100 ? 0.497 1.053 -23.213 1.00 86.50 100 SER A O 1
ATOM 743 N N . PHE A 1 101 ? 2.515 1.753 -22.495 1.00 85.12 101 PHE A N 1
ATOM 744 C CA . PHE A 1 101 ? 3.097 0.423 -22.378 1.00 85.12 101 PHE A CA 1
ATOM 745 C C . PHE A 1 101 ? 2.354 -0.429 -21.342 1.00 85.12 101 PHE A C 1
ATOM 747 O O . PHE A 1 101 ? 1.933 -1.545 -21.657 1.00 85.12 101 PHE A O 1
ATOM 754 N N . ASN A 1 102 ? 2.090 0.115 -20.151 1.00 85.38 102 ASN A N 1
ATOM 755 C CA . ASN A 1 102 ? 1.337 -0.587 -19.108 1.00 85.38 102 ASN A CA 1
ATOM 756 C C . ASN A 1 102 ? -0.052 -1.019 -19.603 1.00 85.38 102 ASN A C 1
ATOM 758 O O . ASN A 1 102 ? -0.425 -2.184 -19.463 1.00 85.38 102 ASN A O 1
ATOM 762 N N . ARG A 1 103 ? -0.794 -0.128 -20.273 1.00 86.12 103 ARG A N 1
ATOM 763 C CA . ARG A 1 103 ? -2.088 -0.479 -20.883 1.00 86.12 103 ARG A CA 1
ATOM 764 C C . ARG A 1 103 ? -1.973 -1.614 -21.898 1.00 86.12 103 ARG A C 1
ATOM 766 O O . ARG A 1 103 ? -2.862 -2.459 -21.949 1.00 86.12 103 ARG A O 1
ATOM 773 N N . SER A 1 104 ? -0.882 -1.676 -22.663 1.00 86.06 104 SER A N 1
ATOM 774 C CA . SER A 1 104 ? -0.668 -2.758 -23.629 1.00 86.06 104 SER A CA 1
ATOM 775 C C . SER A 1 104 ? -0.432 -4.119 -22.959 1.00 86.06 104 SER A C 1
ATOM 777 O O . SER A 1 104 ? -0.983 -5.114 -23.425 1.00 86.06 104 SER A O 1
ATOM 779 N N . ILE A 1 105 ? 0.286 -4.163 -21.826 1.00 82.44 105 ILE A N 1
ATOM 780 C CA . ILE A 1 105 ? 0.455 -5.384 -21.015 1.00 82.44 105 ILE A CA 1
ATOM 781 C C . ILE A 1 105 ? -0.904 -5.897 -20.522 1.00 82.44 105 ILE A C 1
ATOM 783 O O . ILE A 1 105 ? -1.184 -7.095 -20.587 1.00 82.44 105 ILE A O 1
ATOM 787 N N . PHE A 1 106 ? -1.758 -4.997 -20.034 1.00 82.50 106 PHE A N 1
ATOM 788 C CA . PHE A 1 106 ? -3.024 -5.376 -19.404 1.00 82.50 106 PHE A CA 1
ATOM 789 C C . PHE A 1 106 ? -4.179 -5.616 -20.385 1.00 82.50 106 PHE A C 1
ATOM 791 O O . PHE A 1 106 ? -5.149 -6.270 -20.007 1.00 82.50 106 PHE A O 1
ATOM 798 N N . ALA A 1 107 ? -4.078 -5.169 -21.642 1.00 81.81 107 ALA A N 1
ATOM 799 C CA . ALA A 1 107 ? -5.147 -5.284 -22.643 1.00 81.81 107 ALA A CA 1
ATOM 800 C C . ALA A 1 107 ? -5.606 -6.732 -22.917 1.00 81.81 107 ALA A C 1
ATOM 802 O O . ALA A 1 107 ? -6.749 -6.952 -23.315 1.00 81.81 107 ALA A O 1
ATOM 803 N N . GLY A 1 108 ? -4.735 -7.722 -22.693 1.00 76.50 108 GLY A N 1
ATOM 804 C CA . GLY A 1 108 ? -5.046 -9.147 -22.860 1.00 76.50 108 GLY A CA 1
ATOM 805 C C . GLY A 1 108 ? -5.410 -9.890 -21.569 1.00 76.50 108 GLY A C 1
ATOM 806 O O . GLY A 1 108 ? -5.752 -11.072 -21.624 1.00 76.50 108 GLY A O 1
ATOM 807 N N . ILE A 1 109 ? -5.324 -9.243 -20.402 1.00 82.62 109 ILE A N 1
ATOM 808 C CA . ILE A 1 109 ? -5.497 -9.911 -19.107 1.00 82.62 109 ILE A CA 1
ATOM 809 C C . ILE A 1 109 ? -6.973 -9.864 -18.707 1.00 82.62 109 ILE A C 1
ATOM 811 O O . ILE A 1 109 ? -7.510 -8.831 -18.306 1.00 82.62 109 ILE A O 1
ATOM 815 N N . ARG A 1 110 ? -7.650 -11.015 -18.793 1.00 81.94 110 ARG A N 1
ATOM 816 C CA . ARG A 1 110 ? -9.059 -11.141 -18.397 1.00 81.94 110 ARG A CA 1
ATOM 817 C C . ARG A 1 110 ? -9.222 -10.790 -16.916 1.00 81.94 110 ARG A C 1
ATOM 819 O O . ARG A 1 110 ? -8.640 -11.442 -16.057 1.00 81.94 110 ARG A O 1
ATOM 826 N N . GLY A 1 111 ? -10.056 -9.791 -16.633 1.00 75.88 111 GLY A N 1
ATOM 827 C CA . GLY A 1 111 ? -10.314 -9.318 -15.270 1.00 75.88 111 GLY A CA 1
ATOM 828 C C . GLY A 1 111 ? -9.360 -8.224 -14.784 1.00 75.88 111 GLY A C 1
ATOM 829 O O . GLY A 1 111 ? -9.548 -7.734 -13.674 1.00 75.88 111 GLY A O 1
ATOM 830 N N . ALA A 1 112 ? -8.387 -7.793 -15.595 1.00 79.31 112 ALA A N 1
ATOM 831 C CA . ALA A 1 112 ? -7.664 -6.558 -15.321 1.00 79.31 112 ALA A CA 1
ATOM 832 C C . ALA A 1 112 ? -8.583 -5.354 -15.573 1.00 79.31 112 ALA A C 1
ATOM 834 O O . ALA A 1 112 ? -9.252 -5.268 -16.602 1.00 79.31 112 ALA A O 1
ATOM 835 N N . ALA A 1 113 ? -8.613 -4.423 -14.624 1.00 78.06 113 ALA A N 1
ATOM 836 C CA . ALA A 1 113 ? -9.348 -3.173 -14.740 1.00 78.06 113 ALA A CA 1
ATOM 837 C C . ALA A 1 113 ? -8.457 -2.027 -14.263 1.00 78.06 113 ALA A C 1
ATOM 839 O O . ALA A 1 113 ? -7.961 -2.049 -13.135 1.00 78.06 113 ALA A O 1
ATOM 840 N N . GLU A 1 114 ? -8.272 -1.022 -15.117 1.00 83.69 114 GLU A N 1
ATOM 841 C CA . GLU A 1 114 ? -7.673 0.248 -14.710 1.00 83.69 114 GLU A CA 1
ATOM 842 C C . GLU A 1 114 ? -8.651 0.959 -13.765 1.00 83.69 114 GLU A C 1
ATOM 844 O O . GLU A 1 114 ? -9.846 1.058 -14.055 1.00 83.69 114 GLU A O 1
ATOM 849 N N . ARG A 1 115 ? -8.161 1.424 -12.612 1.00 82.94 115 ARG A N 1
ATOM 850 C CA . ARG A 1 115 ? -8.968 2.171 -11.642 1.00 82.94 115 ARG A CA 1
ATOM 851 C C . ARG A 1 115 ? -8.368 3.548 -11.406 1.00 82.94 115 ARG A C 1
ATOM 853 O O . ARG A 1 115 ? -7.168 3.668 -11.174 1.00 82.94 115 ARG A O 1
ATOM 860 N N . ASP A 1 116 ? -9.219 4.571 -11.419 1.00 84.56 116 ASP A N 1
ATOM 861 C CA . ASP A 1 116 ? -8.835 5.911 -10.983 1.00 84.56 116 ASP A CA 1
ATOM 862 C C . ASP A 1 116 ? -8.694 5.938 -9.454 1.00 84.56 116 ASP A C 1
ATOM 864 O O . ASP A 1 116 ? -9.645 5.667 -8.716 1.00 84.56 116 ASP A O 1
ATOM 868 N N . VAL A 1 117 ? -7.492 6.264 -8.979 1.00 86.31 117 VAL A N 1
ATOM 869 C CA . VAL A 1 117 ? -7.156 6.358 -7.550 1.00 86.31 117 VAL A CA 1
ATOM 870 C C . VAL A 1 117 ? -7.129 7.802 -7.038 1.00 86.31 117 VAL A C 1
ATOM 872 O O . VAL A 1 117 ? -6.804 8.028 -5.873 1.00 86.31 117 VAL A O 1
ATOM 875 N N . SER A 1 118 ? -7.499 8.794 -7.855 1.00 86.50 118 SER A N 1
ATOM 876 C CA . SER A 1 118 ? -7.457 10.220 -7.492 1.00 86.50 118 SER A CA 1
ATOM 877 C C . SER A 1 118 ? -8.277 10.527 -6.237 1.00 86.50 118 SER A C 1
ATOM 879 O O . SER A 1 118 ? -7.820 11.236 -5.340 1.00 86.50 118 SER A O 1
ATOM 881 N N . GLY A 1 119 ? -9.470 9.933 -6.123 1.00 85.69 119 GLY A N 1
ATOM 882 C CA . GLY A 1 119 ? -10.311 10.059 -4.930 1.00 85.69 119 GLY A CA 1
ATOM 883 C C . GLY A 1 119 ? -9.655 9.483 -3.670 1.00 85.69 119 GLY A C 1
ATOM 884 O O . GLY A 1 119 ? -9.765 10.073 -2.594 1.00 85.69 119 GLY A O 1
ATOM 885 N N . ILE A 1 120 ? -8.917 8.378 -3.811 1.00 87.25 120 ILE A N 1
ATOM 886 C CA . ILE A 1 120 ? -8.193 7.719 -2.716 1.00 87.25 120 ILE A CA 1
ATOM 887 C C . ILE A 1 120 ? -6.998 8.568 -2.282 1.00 87.25 120 ILE A C 1
ATOM 889 O O . ILE A 1 120 ? -6.808 8.792 -1.089 1.00 87.25 120 ILE A O 1
ATOM 893 N N . LEU A 1 121 ? -6.231 9.104 -3.232 1.00 87.06 121 LEU A N 1
ATOM 894 C CA . LEU A 1 121 ? -5.122 10.018 -2.949 1.00 87.06 121 LEU A CA 1
ATOM 895 C C . LEU A 1 121 ? -5.607 11.279 -2.225 1.00 87.06 121 LEU A C 1
ATOM 897 O O . LEU A 1 121 ? -5.017 11.694 -1.227 1.00 87.06 121 LEU A O 1
ATOM 901 N N . ALA A 1 122 ? -6.726 11.850 -2.673 1.00 87.19 122 ALA A N 1
ATOM 902 C CA . ALA A 1 122 ? -7.337 12.998 -2.017 1.00 87.19 122 ALA A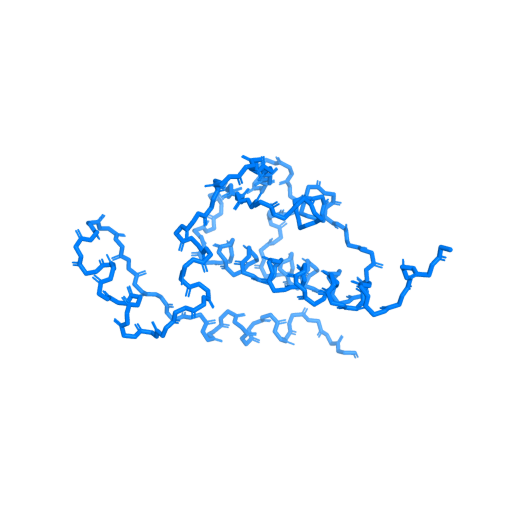 CA 1
ATOM 903 C C . ALA A 1 122 ? -7.838 12.658 -0.601 1.00 87.19 122 ALA A C 1
ATOM 905 O O . ALA A 1 122 ? -7.720 13.479 0.311 1.00 87.19 122 ALA A O 1
ATOM 906 N N . ALA A 1 123 ? -8.382 11.455 -0.394 1.00 86.31 123 ALA A N 1
ATOM 907 C CA . ALA A 1 123 ? -8.781 10.980 0.928 1.00 86.31 123 ALA A CA 1
ATOM 908 C C . ALA A 1 123 ? -7.569 10.806 1.854 1.00 86.31 123 ALA A C 1
ATOM 910 O O . ALA A 1 123 ? -7.586 11.322 2.971 1.00 86.31 123 ALA A O 1
ATOM 911 N N . LEU A 1 124 ? -6.491 10.176 1.373 1.00 87.00 124 LEU A N 1
ATOM 912 C CA . LEU A 1 124 ? -5.234 10.041 2.108 1.00 87.00 124 LEU A CA 1
ATOM 913 C C . LEU A 1 124 ? -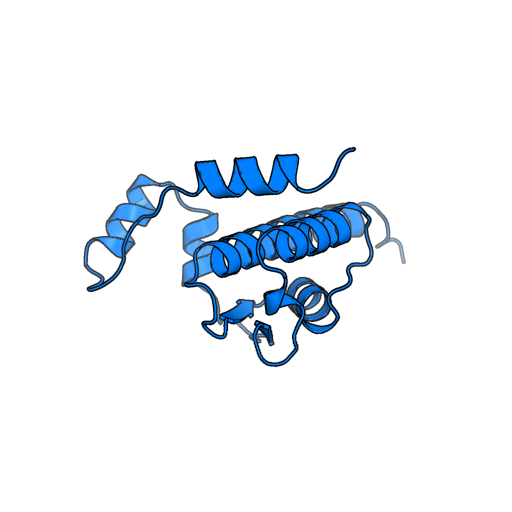4.698 11.409 2.528 1.00 87.00 124 LEU A C 1
ATOM 915 O O . LEU A 1 124 ? -4.410 11.600 3.705 1.00 87.00 124 LEU A O 1
ATOM 919 N N . ALA A 1 125 ? -4.645 12.385 1.620 1.00 85.94 125 ALA A N 1
ATOM 920 C CA . ALA A 1 125 ? -4.166 13.736 1.918 1.00 85.94 125 ALA A CA 1
ATOM 921 C C . ALA A 1 125 ? -4.978 14.448 3.020 1.00 85.94 125 ALA A C 1
ATOM 923 O O . ALA A 1 125 ? -4.411 15.210 3.803 1.00 85.94 125 ALA A O 1
ATOM 924 N N . ARG A 1 126 ? -6.280 14.158 3.148 1.00 87.50 126 ARG A N 1
ATOM 925 C CA . ARG A 1 126 ? -7.169 14.773 4.155 1.00 87.50 126 ARG A CA 1
ATOM 926 C C . ARG A 1 126 ? -7.279 14.012 5.476 1.00 87.50 126 ARG A C 1
ATOM 928 O O . ARG A 1 126 ? -7.713 14.600 6.458 1.00 87.50 126 ARG A O 1
ATOM 935 N N . ALA A 1 127 ? -6.918 12.730 5.511 1.00 81.81 127 ALA A N 1
ATOM 936 C CA . ALA A 1 127 ? -7.226 11.837 6.631 1.00 81.81 127 ALA A CA 1
ATOM 937 C C . ALA A 1 127 ? -6.559 12.204 7.976 1.00 81.81 127 ALA A C 1
ATOM 939 O O . ALA A 1 127 ? -6.982 11.693 9.007 1.00 81.81 127 ALA A O 1
ATOM 940 N N . LEU A 1 128 ? -5.568 13.104 7.995 1.00 72.69 128 LEU A N 1
ATOM 941 C CA . LEU A 1 128 ? -5.031 13.715 9.216 1.00 72.69 128 LEU A CA 1
ATOM 942 C C . LEU A 1 128 ? -4.711 15.202 8.973 1.00 72.69 128 LEU A C 1
ATOM 944 O O . LEU A 1 128 ? -4.105 15.508 7.935 1.00 72.69 128 LEU A O 1
ATOM 948 N N . PRO A 1 129 ? -5.060 16.113 9.902 1.00 62.06 129 PRO A N 1
ATOM 949 C CA . PRO A 1 129 ? -4.550 17.482 9.882 1.00 62.06 129 PRO A CA 1
ATOM 950 C C . PRO A 1 129 ? -3.022 17.475 10.054 1.00 62.06 129 PRO A C 1
ATOM 952 O O . PRO A 1 129 ? -2.483 16.631 10.773 1.00 62.06 129 PRO A O 1
ATOM 955 N N . SER A 1 130 ? -2.343 18.365 9.325 1.00 58.28 130 SER A N 1
ATOM 956 C CA . SER A 1 130 ? -0.887 18.580 9.371 1.00 58.28 130 SER A CA 1
ATOM 957 C C . SER A 1 130 ? -0.416 19.111 10.716 1.00 58.28 130 SER A C 1
ATOM 959 O O . SER A 1 130 ? -1.110 20.026 11.218 1.00 58.28 130 SER A O 1
#

Secondary structure (DSSP, 8-state):
---SSHHHHHHHHHHHHHHHHHHHHHHHSPTT--EEEEES-HHHHHHHHHT--SSHHHHHHHHHHHHH-GGGGSTTTEEEEEPPSSTTHHHHHHHHS-HHHHHHHHTT-TT------HHHHHHHHHSS--